Protein AF-A0A949KB29-F1 (afdb_monomer_lite)

pLDDT: mean 86.73, std 9.44, range [48.47, 97.19]

Structure (mmCIF, N/CA/C/O backbone):
data_AF-A0A949KB29-F1
#
_entry.id   AF-A0A949KB29-F1
#
loop_
_atom_site.group_PDB
_atom_site.id
_atom_site.type_symbol
_atom_site.label_atom_id
_atom_site.label_alt_id
_atom_site.label_comp_id
_atom_site.label_asym_id
_atom_site.label_entity_id
_atom_site.label_seq_id
_atom_site.pdbx_PDB_ins_code
_atom_site.Cartn_x
_atom_site.Cartn_y
_atom_site.Cartn_z
_atom_site.occupancy
_atom_site.B_iso_or_equiv
_atom_site.auth_seq_id
_atom_site.auth_comp_id
_atom_site.auth_asym_id
_atom_site.auth_atom_id
_atom_site.pdbx_PDB_model_num
ATOM 1 N N . MET A 1 1 ? -32.376 -8.448 2.062 1.00 48.78 1 MET A N 1
ATOM 2 C CA . MET A 1 1 ? -31.822 -7.081 1.978 1.00 48.78 1 MET A CA 1
ATOM 3 C C . MET A 1 1 ? -30.568 -7.157 1.129 1.00 48.78 1 MET A C 1
ATOM 5 O O . MET A 1 1 ? -29.637 -7.833 1.539 1.00 48.78 1 MET A O 1
ATOM 9 N N . THR A 1 2 ? -30.572 -6.565 -0.063 1.00 62.72 2 THR A N 1
ATOM 10 C CA . THR A 1 2 ? -29.383 -6.509 -0.927 1.00 62.72 2 THR A CA 1
ATOM 11 C C . THR A 1 2 ? -28.622 -5.238 -0.575 1.00 62.72 2 THR A C 1
ATOM 13 O O . THR A 1 2 ? -29.192 -4.154 -0.662 1.00 62.72 2 THR A O 1
ATOM 16 N N . LEU A 1 3 ? -27.383 -5.371 -0.106 1.00 68.88 3 LEU A N 1
ATOM 17 C CA . LEU A 1 3 ? -26.501 -4.236 0.157 1.00 68.88 3 LEU A CA 1
ATOM 18 C C . LEU A 1 3 ? -25.829 -3.843 -1.163 1.00 68.88 3 LEU A C 1
ATOM 20 O O . LEU A 1 3 ? -25.172 -4.680 -1.779 1.00 68.88 3 LEU A O 1
ATOM 24 N N . ASP A 1 4 ? -26.025 -2.600 -1.603 1.00 80.19 4 ASP A N 1
ATOM 25 C CA . ASP A 1 4 ? -25.332 -2.031 -2.761 1.00 80.19 4 ASP A CA 1
ATOM 26 C C . ASP A 1 4 ? -23.944 -1.529 -2.310 1.00 80.19 4 ASP A C 1
ATOM 28 O O . ASP A 1 4 ? -23.873 -0.618 -1.476 1.00 80.19 4 ASP A O 1
ATOM 32 N N . PRO A 1 5 ? -22.837 -2.120 -2.795 1.00 74.81 5 PRO A N 1
ATOM 33 C CA . PRO A 1 5 ? -21.488 -1.729 -2.389 1.00 74.81 5 PRO A CA 1
ATOM 34 C C . PRO A 1 5 ? -21.107 -0.308 -2.831 1.00 74.81 5 PRO A C 1
ATOM 36 O O . PRO A 1 5 ? -20.248 0.304 -2.194 1.00 74.81 5 PRO A O 1
ATOM 39 N N . ASP A 1 6 ? -21.751 0.236 -3.867 1.00 84.31 6 ASP A N 1
ATOM 40 C CA . ASP A 1 6 ? -21.507 1.596 -4.355 1.00 84.31 6 ASP A CA 1
ATOM 41 C C . ASP A 1 6 ? -22.373 2.642 -3.627 1.00 84.31 6 ASP A C 1
ATOM 43 O O . ASP A 1 6 ? -22.115 3.846 -3.717 1.00 84.31 6 ASP A O 1
ATOM 47 N N . GLN A 1 7 ? -23.371 2.201 -2.850 1.00 79.38 7 GLN A N 1
ATOM 48 C CA . GLN A 1 7 ? -24.228 3.055 -2.025 1.00 79.38 7 GLN A CA 1
ATOM 49 C C . GLN A 1 7 ? -24.431 2.476 -0.616 1.00 79.38 7 GLN A C 1
ATOM 51 O O . GLN A 1 7 ? -25.519 1.991 -0.285 1.00 79.38 7 GLN A O 1
ATOM 56 N N . PRO A 1 8 ? -23.413 2.564 0.262 1.00 78.44 8 PRO A N 1
ATOM 57 C CA . PRO A 1 8 ? -23.553 2.090 1.628 1.00 78.44 8 PRO A CA 1
ATOM 58 C C . PRO A 1 8 ? -24.622 2.904 2.380 1.00 78.44 8 PRO A C 1
ATOM 60 O O . PRO A 1 8 ? -24.685 4.134 2.238 1.00 78.44 8 PRO A O 1
ATOM 63 N N . PRO A 1 9 ? -25.459 2.253 3.209 1.00 81.69 9 PRO A N 1
ATOM 64 C CA . PRO A 1 9 ? -26.435 2.954 4.028 1.00 81.69 9 PRO A CA 1
ATOM 65 C C . PRO A 1 9 ? -25.725 3.943 4.957 1.00 81.69 9 PRO A C 1
ATOM 67 O O . PRO A 1 9 ? -24.696 3.640 5.563 1.00 81.69 9 PRO A O 1
ATOM 70 N N . LYS A 1 10 ? -26.279 5.152 5.074 1.00 83.12 10 LYS A N 1
ATOM 71 C CA . LYS A 1 10 ? -25.740 6.1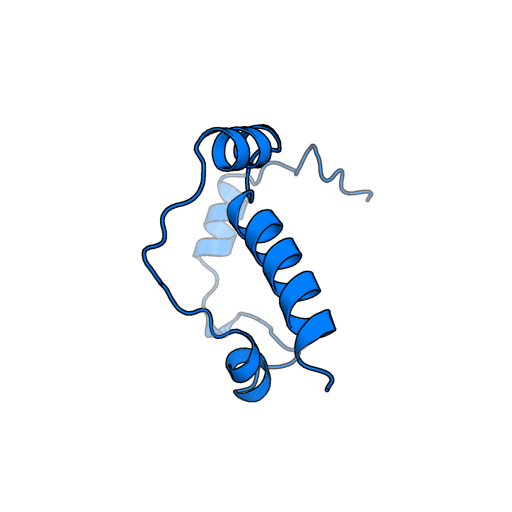71 5.977 1.00 83.12 10 LYS A CA 1
ATOM 72 C C . LYS A 1 10 ? -26.082 5.796 7.413 1.00 83.12 10 LYS A C 1
ATOM 74 O O . LYS A 1 10 ? -27.258 5.700 7.755 1.00 83.12 10 LYS A O 1
ATOM 79 N N . ILE A 1 11 ? -25.061 5.635 8.246 1.00 87.00 11 ILE A N 1
ATOM 80 C CA . ILE A 1 11 ? -25.242 5.437 9.682 1.00 87.00 11 ILE A CA 1
ATOM 81 C C . ILE A 1 11 ? -25.804 6.716 10.322 1.00 87.00 11 ILE A C 1
ATOM 83 O O . ILE A 1 11 ? -25.327 7.823 10.047 1.00 87.00 11 ILE A O 1
ATOM 87 N N . SER A 1 12 ? -26.853 6.590 11.138 1.00 89.50 12 SER A N 1
ATOM 88 C CA . SER A 1 12 ? -27.438 7.740 11.827 1.00 89.50 12 SER A CA 1
ATOM 89 C C . SER A 1 12 ? -26.581 8.160 13.028 1.00 89.50 12 SER A C 1
ATOM 91 O O . SER A 1 12 ? -25.775 7.389 13.548 1.00 89.50 12 SER A O 1
ATOM 93 N N . ARG A 1 13 ? -26.772 9.389 13.529 1.00 87.81 13 ARG A N 1
ATOM 94 C CA . ARG A 1 13 ? -26.106 9.832 14.771 1.00 87.81 13 ARG A CA 1
ATOM 95 C C . ARG A 1 13 ? -26.499 8.987 15.985 1.00 87.81 13 ARG A C 1
ATOM 97 O O . ARG A 1 13 ? -25.684 8.825 16.884 1.00 87.81 13 ARG A O 1
ATOM 104 N N . GLN A 1 14 ? -27.729 8.472 16.012 1.00 89.62 14 GLN A N 1
ATOM 105 C CA . GLN A 1 14 ? -28.205 7.612 17.096 1.00 89.62 14 GLN A CA 1
ATOM 106 C C . GLN A 1 14 ? -27.519 6.243 17.052 1.00 89.62 14 GLN A C 1
ATOM 108 O O . GLN A 1 14 ? -27.111 5.738 18.091 1.00 89.62 14 GLN A O 1
ATOM 113 N N . ASP A 1 15 ? -27.318 5.688 15.854 1.00 88.12 15 ASP A N 1
ATOM 114 C CA . ASP A 1 15 ? -26.587 4.430 15.677 1.00 88.12 15 ASP A CA 1
ATOM 115 C C . ASP A 1 15 ? -25.120 4.558 16.097 1.00 88.12 15 ASP A C 1
ATOM 117 O O . ASP A 1 15 ? -24.600 3.668 16.762 1.00 88.12 15 ASP A O 1
ATOM 121 N N . LEU A 1 16 ? -24.469 5.680 15.769 1.00 89.38 16 LEU A N 1
ATOM 122 C CA . LEU A 1 16 ? -23.104 5.964 16.221 1.00 89.38 16 LEU A CA 1
ATOM 123 C C . LEU A 1 16 ? -23.018 6.069 17.745 1.00 89.38 16 LEU A C 1
ATOM 125 O O . LEU A 1 16 ? -22.145 5.449 18.337 1.00 89.38 16 LEU A O 1
ATOM 129 N N . ALA A 1 17 ? -23.939 6.801 18.379 1.00 91.56 17 ALA A N 1
ATOM 130 C CA . ALA A 1 17 ? -23.975 6.927 19.836 1.00 91.56 17 ALA A CA 1
ATOM 131 C C . ALA A 1 17 ? -24.230 5.581 20.536 1.00 91.56 17 ALA A C 1
ATOM 133 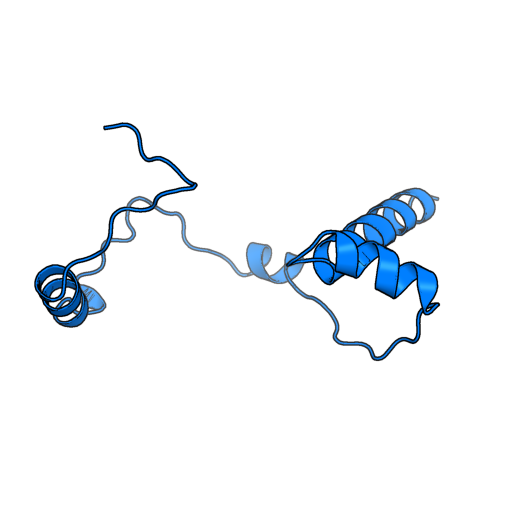O O . ALA A 1 17 ? -23.706 5.344 21.618 1.00 91.56 17 ALA A O 1
ATOM 134 N N . ARG A 1 18 ? -25.014 4.688 19.914 1.00 89.62 18 ARG A N 1
ATOM 135 C CA . ARG A 1 18 ? -25.204 3.318 20.402 1.00 89.62 18 ARG A CA 1
ATOM 136 C C . ARG A 1 18 ? -23.903 2.523 20.343 1.00 89.62 18 ARG A C 1
ATOM 138 O O . ARG A 1 18 ? -23.596 1.862 21.320 1.00 89.62 18 ARG A O 1
ATOM 145 N N . ILE A 1 19 ? -23.174 2.576 19.224 1.00 88.62 19 ILE A N 1
ATOM 146 C CA . ILE A 1 19 ? -21.899 1.856 19.053 1.00 88.62 19 ILE A CA 1
ATOM 147 C C . ILE A 1 19 ? -20.842 2.377 20.031 1.00 88.62 19 ILE A C 1
ATOM 149 O O . ILE A 1 19 ? -20.178 1.577 20.671 1.00 88.62 19 ILE A O 1
ATOM 153 N N . ASP A 1 20 ? -20.738 3.697 20.188 1.00 90.81 20 ASP A N 1
ATOM 154 C CA . ASP A 1 20 ? -19.783 4.351 21.098 1.00 90.81 20 ASP A CA 1
ATOM 155 C C . ASP A 1 20 ? -20.027 4.004 22.581 1.00 90.81 20 ASP A C 1
ATOM 157 O O . ASP A 1 20 ? -19.129 4.101 23.409 1.00 90.81 20 ASP A O 1
ATOM 161 N N . ALA A 1 21 ? -21.250 3.581 22.922 1.00 93.00 21 ALA A N 1
ATOM 162 C CA . ALA A 1 21 ? -21.622 3.160 24.269 1.00 93.00 21 ALA A CA 1
ATOM 163 C C . ALA A 1 21 ? -21.394 1.660 24.549 1.00 93.00 21 ALA A C 1
ATOM 165 O O . ALA A 1 21 ? -21.519 1.256 25.707 1.00 93.00 21 ALA A O 1
ATOM 166 N N . ILE A 1 22 ? -21.103 0.840 23.529 1.00 91.44 22 ILE A N 1
ATOM 167 C CA . ILE A 1 22 ? -20.787 -0.587 23.703 1.00 91.44 22 ILE A CA 1
ATOM 168 C C . ILE A 1 22 ? -19.382 -0.687 24.291 1.00 91.44 22 ILE A C 1
ATOM 170 O O . ILE A 1 22 ? -18.441 -0.112 23.745 1.00 91.44 22 ILE A O 1
ATOM 174 N N . LYS A 1 23 ? -19.232 -1.413 25.401 1.00 92.06 23 LYS A N 1
ATOM 175 C CA . LYS A 1 23 ? -17.910 -1.674 25.981 1.00 92.06 23 LYS A CA 1
ATOM 176 C C . LYS A 1 23 ? -17.195 -2.775 25.211 1.00 92.06 23 LYS A C 1
ATOM 178 O O . LYS A 1 23 ? -17.840 -3.701 24.729 1.00 92.06 23 LYS A O 1
ATOM 183 N N . ASP A 1 24 ? -15.867 -2.728 25.188 1.00 86.38 24 ASP A N 1
ATOM 184 C CA . ASP A 1 24 ? -15.043 -3.746 24.527 1.00 86.38 24 ASP A CA 1
ATOM 185 C C . ASP A 1 24 ? -15.349 -5.169 25.033 1.00 86.38 24 ASP A C 1
ATOM 187 O O . ASP A 1 24 ? -15.377 -6.110 24.244 1.00 86.38 24 ASP A O 1
ATOM 191 N N . GLU A 1 25 ? -15.664 -5.326 26.325 1.00 90.31 25 GLU A N 1
ATOM 192 C CA . GLU A 1 25 ? -16.036 -6.618 26.929 1.00 90.31 25 GLU A CA 1
ATOM 193 C C . GLU A 1 25 ? -17.372 -7.189 26.421 1.00 90.31 25 GLU A C 1
ATOM 195 O O . GLU A 1 25 ? -17.640 -8.377 26.595 1.00 90.31 25 GLU A O 1
ATOM 200 N N . GLU A 1 26 ? -18.228 -6.350 25.835 1.00 90.81 26 GLU A N 1
ATOM 201 C CA . GLU A 1 26 ? -19.529 -6.739 25.281 1.00 90.81 26 GLU A CA 1
ATOM 202 C C . GLU A 1 26 ? -19.444 -7.079 23.782 1.00 90.81 26 GLU A C 1
ATOM 204 O O . GLU A 1 26 ? -20.452 -7.461 23.183 1.00 90.81 26 GLU A O 1
ATOM 209 N N . ILE A 1 27 ? -18.263 -6.951 23.164 1.00 88.88 27 ILE A N 1
ATOM 210 C CA . ILE A 1 27 ? -18.041 -7.325 21.766 1.00 88.88 27 ILE A CA 1
ATOM 211 C C . ILE A 1 27 ? -17.952 -8.853 21.666 1.00 88.88 27 ILE A C 1
ATOM 213 O O . ILE A 1 27 ? -17.041 -9.481 22.203 1.00 88.88 27 ILE A O 1
ATOM 217 N N . ASP A 1 28 ? -18.909 -9.452 20.960 1.00 88.31 28 ASP A N 1
ATOM 218 C CA . ASP A 1 28 ? -18.930 -10.885 20.664 1.00 88.31 28 ASP A CA 1
ATOM 219 C C . ASP A 1 28 ? -18.024 -11.196 19.463 1.00 88.31 28 ASP A C 1
ATOM 221 O O . ASP A 1 28 ? -18.249 -10.688 18.366 1.00 88.31 28 ASP A O 1
ATOM 225 N N . TYR A 1 29 ? -17.007 -12.031 19.687 1.00 88.38 29 TYR A N 1
ATOM 226 C CA . TYR A 1 29 ? -16.063 -12.507 18.668 1.00 88.38 29 TYR A CA 1
ATOM 227 C C . TYR A 1 29 ? -16.295 -13.981 18.286 1.00 88.38 29 TYR A C 1
ATOM 229 O O . TYR A 1 29 ? -15.478 -14.569 17.585 1.00 88.38 29 TYR A O 1
ATOM 237 N N . SER A 1 30 ? -17.368 -14.622 18.768 1.00 88.88 30 SER A N 1
ATOM 238 C CA . SER A 1 30 ? -17.585 -16.071 18.618 1.00 88.88 30 SER A CA 1
ATOM 239 C C . SER A 1 30 ? -17.765 -16.551 17.172 1.00 88.88 30 SER A C 1
ATOM 241 O O . SER A 1 30 ? -17.610 -17.743 16.897 1.00 88.88 30 SER A O 1
ATOM 243 N N . ASP A 1 31 ? -18.075 -15.644 16.245 1.00 90.00 31 ASP A N 1
ATOM 244 C CA . ASP A 1 31 ? -18.265 -15.915 14.821 1.00 90.00 31 ASP A CA 1
ATOM 245 C C . ASP A 1 31 ? -16.974 -15.821 13.992 1.00 90.00 31 ASP A C 1
ATOM 247 O O . ASP A 1 31 ? -16.951 -16.286 12.847 1.00 90.00 31 ASP A O 1
ATOM 251 N N . ILE A 1 32 ? -15.896 -15.262 14.550 1.00 88.19 32 ILE A N 1
ATOM 252 C CA . ILE A 1 32 ? -14.624 -15.067 13.853 1.00 88.19 32 ILE A CA 1
ATOM 253 C C . ILE A 1 32 ? -13.463 -15.777 14.566 1.00 88.19 32 ILE A C 1
ATOM 255 O O . ILE A 1 32 ? -13.329 -15.702 15.784 1.00 88.19 32 ILE A O 1
ATOM 259 N N . PRO A 1 33 ? -12.586 -16.480 13.825 1.00 83.56 33 PRO A N 1
ATOM 260 C CA . PRO A 1 33 ? -11.410 -17.102 14.422 1.00 83.56 33 PRO A CA 1
ATOM 261 C C . PRO A 1 33 ? -10.410 -16.041 14.900 1.00 83.56 33 PRO A C 1
ATOM 263 O O . PRO A 1 33 ? -10.233 -15.008 14.248 1.00 83.56 33 PRO A O 1
ATOM 266 N N . GLU A 1 34 ? -9.709 -16.326 16.000 1.00 83.50 34 GLU A N 1
ATOM 267 C CA . GLU A 1 34 ? -8.589 -15.494 16.442 1.00 83.50 34 GLU A CA 1
ATOM 268 C C . GLU A 1 34 ? -7.462 -15.502 15.398 1.00 83.50 34 GLU A C 1
ATOM 270 O O . GLU A 1 34 ? -7.136 -16.533 14.803 1.00 83.50 34 GLU A O 1
ATOM 275 N N . LEU A 1 35 ? -6.870 -14.329 15.163 1.00 84.94 35 LEU A N 1
ATOM 276 C CA . LEU A 1 35 ? -5.705 -14.182 14.296 1.00 84.94 35 LEU A CA 1
ATOM 277 C C . LEU A 1 35 ? -4.447 -14.533 15.093 1.00 84.94 35 LEU A C 1
ATOM 279 O O . LEU A 1 35 ? -4.140 -13.869 16.082 1.00 84.94 35 LEU A O 1
ATOM 283 N N . ASP A 1 36 ? -3.715 -15.547 14.643 1.00 82.31 36 ASP A N 1
ATOM 284 C CA . ASP A 1 36 ? -2.483 -16.009 15.279 1.00 82.31 36 ASP A CA 1
ATOM 285 C C . ASP A 1 36 ? -1.219 -15.344 14.703 1.00 82.31 36 ASP A C 1
ATOM 287 O O . ASP A 1 36 ? -1.239 -14.601 13.713 1.00 82.31 36 ASP A O 1
ATOM 291 N N . ASP A 1 37 ? -0.079 -15.620 15.335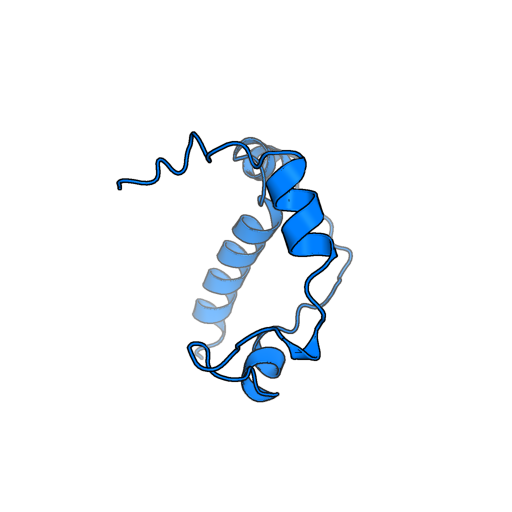 1.00 78.94 37 ASP A N 1
ATOM 292 C CA . ASP A 1 37 ? 1.220 -15.106 14.899 1.00 78.94 37 ASP A CA 1
ATOM 293 C C . ASP A 1 37 ? 1.587 -15.564 13.476 1.00 78.94 37 ASP A C 1
ATOM 295 O O . ASP A 1 37 ? 2.268 -14.831 12.751 1.00 78.94 37 ASP A O 1
ATOM 299 N N . ASP A 1 38 ? 1.108 -16.730 13.031 1.00 79.62 38 ASP A N 1
ATOM 300 C CA . ASP A 1 38 ? 1.353 -17.263 11.687 1.00 79.62 38 ASP A CA 1
ATOM 301 C C . ASP A 1 38 ? 0.660 -16.427 10.602 1.00 79.62 38 ASP A C 1
ATOM 303 O O . ASP A 1 38 ? 1.222 -16.210 9.514 1.00 79.62 38 ASP A O 1
ATOM 307 N N . PHE A 1 39 ? -0.535 -15.902 10.890 1.00 78.69 39 PHE A N 1
ATOM 308 C CA . PHE A 1 39 ? -1.210 -14.929 10.036 1.00 78.69 39 PHE A CA 1
ATOM 309 C C . PHE A 1 39 ? -0.356 -13.666 9.863 1.00 78.69 39 PHE A C 1
ATOM 311 O O . PHE A 1 39 ? -0.097 -13.223 8.735 1.00 78.69 39 PHE A O 1
ATOM 318 N N . PHE A 1 40 ? 0.148 -13.109 10.967 1.00 75.88 40 PHE A N 1
ATOM 319 C CA . PHE A 1 40 ? 0.949 -11.884 10.941 1.00 75.88 40 PHE A CA 1
ATOM 320 C C . PHE A 1 40 ? 2.370 -12.095 10.401 1.00 75.88 40 PHE A C 1
ATOM 322 O O . PHE A 1 40 ? 2.926 -11.185 9.775 1.00 75.88 40 PHE A O 1
ATOM 329 N N . ALA A 1 41 ? 2.941 -13.295 10.534 1.00 72.50 41 ALA A N 1
ATOM 330 C CA . ALA A 1 41 ? 4.252 -13.645 9.988 1.00 72.50 41 ALA A CA 1
ATOM 331 C C . ALA A 1 41 ? 4.307 -13.456 8.463 1.00 72.50 41 ALA A C 1
ATOM 333 O O . ALA A 1 41 ? 5.306 -12.971 7.924 1.00 72.50 41 ALA A O 1
ATOM 334 N N . LYS A 1 42 ? 3.208 -13.755 7.761 1.00 70.12 42 LYS A N 1
ATOM 335 C CA . LYS A 1 42 ? 3.074 -13.565 6.304 1.00 70.12 42 LYS A CA 1
ATOM 336 C C . LYS A 1 42 ? 2.700 -12.132 5.908 1.00 70.12 42 LYS A C 1
ATOM 338 O O . LYS A 1 42 ? 2.838 -11.768 4.738 1.00 70.12 42 LYS A O 1
ATOM 343 N N . ALA A 1 43 ? 2.248 -11.313 6.857 1.00 74.94 43 ALA A N 1
ATOM 344 C CA . ALA A 1 43 ? 1.768 -9.951 6.622 1.00 74.94 43 ALA A CA 1
ATOM 345 C C . ALA A 1 43 ? 2.875 -8.880 6.663 1.00 74.94 43 ALA A C 1
ATOM 347 O O . ALA A 1 43 ? 2.603 -7.699 6.424 1.00 74.94 43 ALA A O 1
ATOM 348 N N . ARG A 1 44 ? 4.129 -9.260 6.939 1.00 79.19 44 ARG A N 1
ATOM 349 C CA . ARG A 1 44 ? 5.241 -8.306 7.047 1.00 79.19 44 ARG A CA 1
ATOM 350 C C . ARG A 1 44 ? 5.570 -7.689 5.684 1.00 79.19 44 ARG A C 1
ATOM 352 O O . ARG A 1 44 ? 5.838 -8.388 4.708 1.00 79.19 44 ARG A O 1
ATOM 359 N N . LYS A 1 45 ? 5.570 -6.356 5.629 1.00 83.25 45 LYS A N 1
ATOM 360 C CA . LYS A 1 45 ? 6.053 -5.558 4.494 1.00 83.25 45 LYS A CA 1
ATOM 361 C C . LYS A 1 45 ? 7.226 -4.713 4.961 1.00 83.25 45 LYS A C 1
ATOM 363 O O . LYS A 1 45 ? 7.169 -4.132 6.041 1.00 83.25 45 LYS A O 1
ATOM 368 N N . GLU A 1 46 ? 8.263 -4.632 4.142 1.00 85.19 46 GLU A N 1
ATOM 369 C CA . GLU A 1 46 ? 9.418 -3.787 4.419 1.00 85.19 46 GLU A CA 1
ATOM 370 C C . GLU A 1 46 ? 9.242 -2.421 3.749 1.00 85.19 46 GLU A C 1
ATOM 372 O O . GLU A 1 46 ? 8.880 -2.334 2.573 1.00 85.19 46 GLU A O 1
ATOM 377 N N . SER A 1 47 ? 9.460 -1.346 4.509 1.00 87.38 47 SER A N 1
ATOM 378 C CA . SER A 1 47 ? 9.405 0.018 3.985 1.00 87.38 47 SER A CA 1
ATOM 379 C C . SER A 1 47 ? 10.766 0.398 3.423 1.00 87.38 47 SER A C 1
ATOM 381 O O . SER A 1 47 ? 11.684 0.715 4.176 1.00 87.38 47 SER A O 1
ATOM 383 N N . VAL A 1 48 ? 10.877 0.410 2.098 1.00 87.50 48 VAL A N 1
ATOM 384 C CA . VAL A 1 48 ? 12.095 0.813 1.388 1.00 87.50 48 VAL A CA 1
ATOM 385 C C . VAL A 1 48 ? 11.843 2.052 0.534 1.00 87.50 48 VAL A C 1
ATOM 387 O O . VAL A 1 48 ? 10.781 2.207 -0.072 1.00 87.50 48 VAL A O 1
ATOM 390 N N . THR A 1 49 ? 12.838 2.935 0.453 1.00 91.44 49 THR A N 1
ATOM 391 C CA . THR A 1 49 ? 12.807 4.088 -0.455 1.00 91.44 49 THR A CA 1
ATOM 392 C C . THR A 1 49 ? 13.411 3.682 -1.795 1.00 91.44 49 THR A C 1
ATOM 394 O O . THR A 1 49 ? 14.624 3.522 -1.906 1.00 91.44 49 THR A O 1
ATOM 397 N N . ALA A 1 50 ? 12.574 3.539 -2.821 1.00 89.56 50 ALA A N 1
ATOM 398 C CA . ALA A 1 50 ? 12.989 3.225 -4.188 1.00 89.56 50 ALA A CA 1
ATOM 399 C C . ALA A 1 50 ? 12.567 4.334 -5.164 1.00 89.56 50 ALA A C 1
ATOM 401 O O . ALA A 1 50 ? 11.597 5.056 -4.924 1.00 89.56 50 ALA A O 1
ATOM 402 N N . ARG A 1 51 ? 13.302 4.470 -6.273 1.00 94.06 51 ARG A N 1
ATOM 403 C CA . ARG A 1 51 ? 12.940 5.351 -7.392 1.00 94.06 51 ARG A CA 1
ATOM 404 C C . ARG A 1 51 ? 12.431 4.495 -8.548 1.00 94.06 51 ARG A C 1
ATOM 406 O O . ARG A 1 51 ? 13.041 3.479 -8.859 1.00 94.06 51 ARG A O 1
ATOM 413 N N . PHE A 1 52 ? 11.333 4.924 -9.157 1.00 93.62 52 PHE A N 1
ATOM 414 C CA . PHE A 1 52 ? 10.709 4.295 -10.320 1.00 93.62 52 PHE A CA 1
ATOM 415 C C . PHE A 1 52 ? 10.592 5.328 -11.438 1.00 93.62 52 PHE A C 1
ATOM 417 O O . PHE A 1 52 ? 10.558 6.531 -11.156 1.00 93.62 52 PHE A O 1
ATOM 424 N N . ASP A 1 53 ? 10.494 4.863 -12.680 1.00 96.75 53 ASP A N 1
ATOM 425 C CA . ASP A 1 53 ? 10.288 5.737 -13.830 1.00 96.75 53 ASP A CA 1
ATOM 426 C C . ASP A 1 53 ? 8.976 6.527 -13.712 1.00 96.75 53 ASP A C 1
ATOM 428 O O . ASP A 1 53 ? 7.958 6.050 -13.193 1.00 96.75 53 ASP A O 1
ATOM 432 N N . ALA A 1 54 ? 9.014 7.783 -14.158 1.00 96.44 54 ALA A N 1
ATOM 433 C CA . ALA A 1 54 ? 7.921 8.729 -13.952 1.00 96.44 54 ALA A CA 1
ATOM 434 C C . ALA A 1 54 ? 6.633 8.315 -14.684 1.00 96.44 54 ALA A C 1
ATOM 436 O O . ALA A 1 54 ? 5.533 8.489 -14.153 1.00 96.44 54 ALA A O 1
ATOM 437 N N . ASP A 1 55 ? 6.768 7.745 -15.878 1.00 97.19 55 ASP A N 1
ATOM 438 C CA . ASP A 1 55 ? 5.678 7.234 -16.707 1.00 97.19 55 ASP A CA 1
ATOM 439 C C . ASP A 1 55 ? 5.007 6.002 -16.082 1.00 97.19 55 ASP A C 1
ATOM 441 O O . ASP A 1 55 ? 3.778 5.940 -16.011 1.00 97.19 55 ASP A O 1
ATOM 445 N N . MET A 1 56 ? 5.789 5.076 -15.525 1.00 95.06 56 MET A N 1
ATOM 446 C CA . MET A 1 56 ? 5.289 3.909 -14.800 1.00 95.06 56 MET A CA 1
ATOM 447 C C . MET A 1 56 ? 4.466 4.334 -13.581 1.00 95.06 56 MET A C 1
ATOM 449 O O . MET A 1 56 ? 3.344 3.861 -13.378 1.00 95.06 56 MET A O 1
ATOM 453 N N . VAL A 1 57 ? 4.991 5.267 -12.780 1.00 94.69 57 VAL A N 1
ATOM 454 C CA . VAL A 1 57 ? 4.272 5.792 -11.611 1.00 94.69 57 VAL A CA 1
ATOM 455 C C . VAL A 1 57 ? 2.989 6.503 -12.037 1.00 94.69 57 VAL A C 1
ATOM 457 O O . VAL A 1 57 ? 1.953 6.319 -11.393 1.00 94.69 57 VAL A O 1
ATOM 460 N N . ALA A 1 58 ? 3.030 7.296 -13.110 1.00 96.56 58 ALA A N 1
ATOM 461 C CA . ALA A 1 58 ? 1.853 7.976 -13.641 1.00 96.56 58 ALA A CA 1
ATOM 462 C C . ALA A 1 58 ? 0.778 6.977 -14.094 1.00 96.56 58 ALA A C 1
ATOM 464 O O . ALA A 1 58 ? -0.387 7.125 -13.720 1.00 96.56 58 ALA A O 1
ATOM 465 N N . TRP A 1 59 ? 1.169 5.923 -14.814 1.00 96.38 59 TRP A N 1
ATOM 466 C CA . TRP A 1 59 ? 0.262 4.876 -15.279 1.00 96.38 59 TRP A CA 1
ATOM 467 C C . TRP A 1 59 ? -0.431 4.149 -14.121 1.00 96.38 59 TRP A C 1
ATOM 469 O O . TRP A 1 59 ? -1.655 4.027 -14.109 1.00 96.38 59 TRP A O 1
ATOM 479 N N . PHE A 1 60 ? 0.318 3.740 -13.092 1.00 95.50 60 PHE A N 1
ATOM 480 C CA . PHE A 1 60 ? -0.267 3.095 -11.914 1.00 95.50 60 PHE A CA 1
ATOM 481 C C . PHE A 1 60 ? -1.185 4.044 -11.132 1.00 95.50 60 PHE A C 1
ATOM 483 O O . PHE A 1 60 ? -2.259 3.632 -10.689 1.00 95.50 60 PHE A O 1
ATOM 490 N N . LYS A 1 61 ? -0.806 5.319 -10.974 1.00 94.69 61 LYS A N 1
ATOM 491 C CA . LYS A 1 61 ? -1.647 6.325 -10.303 1.00 94.69 61 LYS A CA 1
ATOM 492 C C . LYS A 1 61 ? -2.962 6.577 -11.042 1.00 94.69 61 LYS A C 1
ATOM 494 O O . LYS A 1 61 ? -3.981 6.772 -10.382 1.00 94.69 61 LYS A O 1
ATOM 499 N N . ALA A 1 62 ? -2.962 6.528 -12.376 1.00 96.06 62 ALA A N 1
ATOM 500 C CA . ALA A 1 62 ? -4.171 6.690 -13.186 1.00 96.06 62 ALA A CA 1
ATOM 501 C C . ALA A 1 62 ? -5.230 5.602 -12.912 1.00 96.06 62 ALA A C 1
ATOM 503 O O . ALA A 1 62 ? -6.417 5.837 -13.113 1.00 96.06 62 ALA A O 1
ATOM 504 N N . GLN A 1 63 ? -4.832 4.444 -12.373 1.00 90.56 63 GLN A N 1
ATOM 505 C CA . GLN A 1 63 ? -5.741 3.362 -11.964 1.00 90.56 63 GLN A CA 1
ATOM 506 C C . GLN A 1 63 ? -6.420 3.608 -10.601 1.00 90.56 63 GLN A C 1
ATOM 508 O O . GLN A 1 63 ? -7.120 2.739 -10.076 1.00 90.56 63 GLN A O 1
ATOM 513 N N . GLY A 1 64 ? -6.191 4.768 -9.981 1.00 90.50 64 GLY A N 1
ATOM 514 C CA . GLY A 1 64 ? -6.847 5.187 -8.746 1.00 90.50 64 GLY A CA 1
ATOM 515 C C . GLY A 1 64 ? -6.210 4.639 -7.466 1.00 90.50 64 GLY A C 1
ATOM 516 O O . GLY A 1 64 ? -5.060 4.186 -7.437 1.00 90.50 64 GLY A O 1
ATOM 517 N N . LYS A 1 65 ? -6.972 4.700 -6.365 1.00 89.31 65 LYS A N 1
ATOM 518 C CA . LYS A 1 65 ? -6.514 4.308 -5.021 1.00 89.31 65 LYS A CA 1
ATOM 519 C C . LYS A 1 65 ? -5.967 2.873 -5.024 1.00 89.31 65 LYS A C 1
ATOM 521 O O . LYS A 1 65 ? -6.493 1.997 -5.707 1.00 89.31 65 LYS A O 1
ATOM 526 N N . GLY A 1 66 ? -4.894 2.647 -4.263 1.00 89.56 66 GLY A N 1
ATOM 527 C CA . GLY A 1 66 ? -4.241 1.335 -4.164 1.00 89.56 66 GLY A CA 1
ATOM 528 C C . GLY A 1 66 ? -3.182 1.054 -5.235 1.00 89.56 66 GLY A C 1
ATOM 529 O O . GLY A 1 66 ? -2.743 -0.087 -5.358 1.00 89.56 66 GLY A O 1
ATOM 530 N N . TYR A 1 67 ? -2.732 2.068 -5.985 1.00 94.12 67 TYR A N 1
ATOM 531 C CA . TYR A 1 67 ? -1.716 1.899 -7.031 1.00 94.12 67 TYR A CA 1
ATOM 532 C C . TYR A 1 67 ? -0.429 1.208 -6.539 1.00 94.12 67 TYR A C 1
ATOM 534 O O . TYR A 1 67 ? 0.102 0.347 -7.232 1.00 94.12 67 TYR A O 1
ATOM 542 N N . GLN A 1 68 ? 0.030 1.507 -5.316 1.00 90.81 68 GLN A N 1
ATOM 543 C CA . GLN A 1 68 ? 1.199 0.847 -4.718 1.00 90.81 68 GLN A CA 1
ATOM 544 C C . GLN A 1 68 ? 0.956 -0.647 -4.470 1.00 90.81 68 GLN A C 1
ATOM 546 O O . GLN A 1 68 ? 1.844 -1.460 -4.704 1.00 90.81 68 GLN A O 1
ATOM 551 N N . THR A 1 69 ? -0.254 -1.029 -4.047 1.00 91.12 69 THR A N 1
ATOM 552 C CA . THR A 1 69 ? -0.640 -2.437 -3.868 1.00 91.12 69 THR A CA 1
ATOM 553 C C . THR A 1 69 ? -0.611 -3.182 -5.199 1.00 91.12 69 THR A C 1
ATOM 555 O O . THR A 1 69 ? -0.077 -4.288 -5.258 1.00 91.12 69 THR A O 1
ATOM 558 N N . ARG A 1 70 ? -1.117 -2.566 -6.279 1.00 93.38 70 ARG A N 1
ATOM 559 C CA . ARG A 1 70 ? -1.056 -3.146 -7.633 1.00 93.38 70 ARG A CA 1
ATOM 560 C C . ARG A 1 70 ? 0.384 -3.293 -8.115 1.00 93.38 70 ARG A C 1
ATOM 562 O O . ARG A 1 70 ? 0.763 -4.363 -8.574 1.00 93.38 70 ARG A O 1
ATOM 569 N N . MET A 1 71 ? 1.194 -2.251 -7.942 1.00 94.00 71 MET A N 1
ATOM 570 C CA . MET A 1 71 ? 2.614 -2.274 -8.290 1.00 94.00 71 MET A CA 1
ATOM 571 C C . MET A 1 71 ? 3.357 -3.385 -7.531 1.00 94.00 71 MET A C 1
ATOM 573 O O . MET A 1 71 ? 4.073 -4.178 -8.135 1.00 94.00 71 MET A O 1
ATOM 577 N N . ASN A 1 72 ? 3.110 -3.523 -6.227 1.00 92.62 72 ASN A N 1
ATOM 578 C CA . ASN A 1 72 ? 3.679 -4.595 -5.414 1.00 92.62 72 ASN A CA 1
ATOM 579 C C . ASN A 1 72 ? 3.213 -5.996 -5.854 1.00 92.62 72 ASN A C 1
ATOM 581 O O . ASN A 1 72 ? 4.004 -6.933 -5.818 1.00 92.62 72 ASN A O 1
ATOM 585 N N . ALA A 1 73 ? 1.958 -6.159 -6.286 1.00 93.00 73 ALA A N 1
ATOM 586 C CA . ALA A 1 73 ? 1.456 -7.435 -6.802 1.00 93.00 73 ALA A CA 1
ATOM 587 C C . ALA A 1 73 ? 2.177 -7.861 -8.092 1.00 93.00 73 ALA A C 1
ATOM 589 O O . ALA A 1 73 ? 2.554 -9.023 -8.225 1.00 93.00 73 ALA A O 1
ATOM 590 N N . VAL A 1 74 ? 2.435 -6.915 -9.003 1.00 93.75 74 VAL A N 1
ATOM 591 C CA . VAL A 1 74 ? 3.211 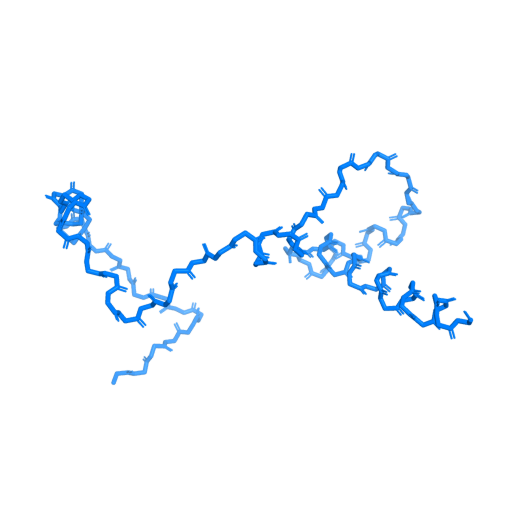-7.170 -10.229 1.00 93.75 74 VAL A CA 1
ATOM 592 C C . VAL A 1 74 ? 4.642 -7.591 -9.891 1.00 93.75 74 VAL A C 1
ATOM 594 O O . VAL A 1 74 ? 5.117 -8.610 -10.393 1.00 93.75 74 VAL A O 1
ATOM 597 N N . LEU A 1 75 ? 5.312 -6.855 -8.998 1.00 92.94 75 LEU A N 1
ATOM 598 C CA . LEU A 1 75 ? 6.669 -7.190 -8.553 1.00 92.94 75 LEU A CA 1
ATOM 599 C C . LEU A 1 75 ? 6.724 -8.563 -7.871 1.00 92.94 75 LEU A C 1
ATOM 601 O O . LEU A 1 75 ? 7.646 -9.335 -8.126 1.00 92.94 75 LEU A O 1
ATOM 605 N N . ARG A 1 76 ? 5.722 -8.899 -7.051 1.00 92.19 76 ARG A N 1
ATOM 606 C CA . ARG A 1 76 ? 5.612 -10.211 -6.404 1.00 92.19 76 ARG A CA 1
ATOM 607 C C . ARG A 1 76 ? 5.454 -11.338 -7.418 1.00 92.19 76 ARG A C 1
ATOM 609 O O . ARG A 1 76 ? 6.184 -12.315 -7.321 1.00 92.19 76 ARG A O 1
ATOM 616 N N . ALA A 1 77 ? 4.564 -11.192 -8.397 1.00 93.19 77 ALA A N 1
ATOM 617 C CA . ALA A 1 77 ? 4.361 -12.210 -9.426 1.00 93.19 77 ALA A CA 1
ATOM 618 C C . ALA A 1 77 ? 5.640 -12.449 -10.246 1.00 93.19 77 ALA A C 1
ATOM 620 O O . ALA A 1 77 ? 5.994 -13.590 -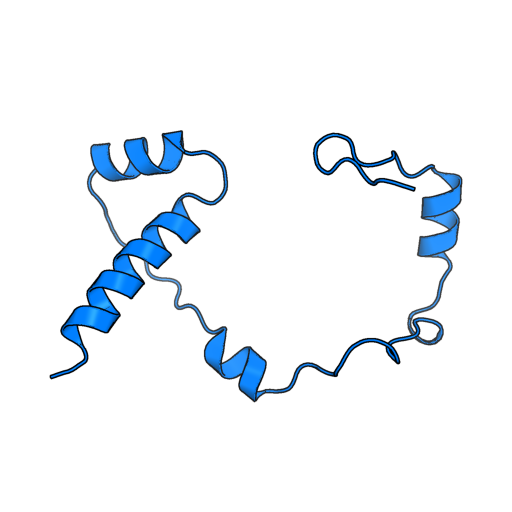10.548 1.00 93.19 77 ALA A O 1
ATOM 621 N N . PHE A 1 78 ? 6.371 -11.375 -10.568 1.00 94.38 78 PHE A N 1
ATOM 622 C CA . PHE A 1 78 ? 7.679 -11.478 -11.208 1.00 94.38 78 PHE A CA 1
ATOM 623 C C . PHE A 1 78 ? 8.685 -12.212 -10.313 1.00 94.38 78 PHE A C 1
ATOM 625 O O . PHE A 1 78 ? 9.328 -13.157 -10.764 1.00 94.38 78 PHE A O 1
ATOM 632 N N . TYR A 1 79 ? 8.798 -11.814 -9.047 1.00 92.75 79 TYR A N 1
ATOM 633 C CA . TYR A 1 79 ? 9.698 -12.431 -8.075 1.00 92.75 79 TYR A CA 1
ATOM 634 C C . TYR A 1 79 ? 9.420 -13.927 -7.879 1.00 92.75 79 TYR A C 1
ATOM 636 O O . TYR A 1 79 ? 10.340 -14.734 -7.973 1.00 92.75 79 TYR A O 1
ATOM 644 N N . GLU A 1 80 ? 8.163 -14.319 -7.662 1.00 92.38 80 GLU A N 1
ATOM 645 C CA . GLU A 1 80 ? 7.763 -15.716 -7.448 1.00 92.38 80 GLU A CA 1
ATOM 646 C C . GLU A 1 80 ? 8.100 -16.596 -8.652 1.00 92.38 80 GLU A C 1
ATOM 648 O O . GLU A 1 80 ? 8.620 -17.698 -8.484 1.00 92.38 80 GLU A O 1
ATOM 653 N N . ARG A 1 81 ? 7.898 -16.074 -9.868 1.00 92.94 81 ARG A N 1
ATOM 654 C CA . ARG A 1 81 ? 8.254 -16.773 -11.106 1.00 92.94 81 ARG A CA 1
ATOM 655 C C . ARG A 1 81 ? 9.756 -17.042 -11.237 1.00 92.94 81 ARG A C 1
ATOM 657 O O . ARG A 1 81 ? 10.126 -18.039 -11.844 1.00 92.94 81 ARG A O 1
ATOM 664 N N . HIS A 1 82 ? 10.608 -16.171 -10.698 1.00 92.25 82 HIS A N 1
ATOM 665 C CA . HIS A 1 82 ? 12.068 -16.275 -10.840 1.00 92.25 82 HIS A CA 1
ATOM 666 C C . HIS A 1 82 ? 12.767 -16.863 -9.608 1.00 92.25 82 HIS A C 1
ATOM 668 O O . HIS A 1 82 ? 13.935 -17.228 -9.688 1.00 92.25 82 HIS A O 1
ATOM 674 N N . ARG A 1 83 ? 12.069 -16.977 -8.474 1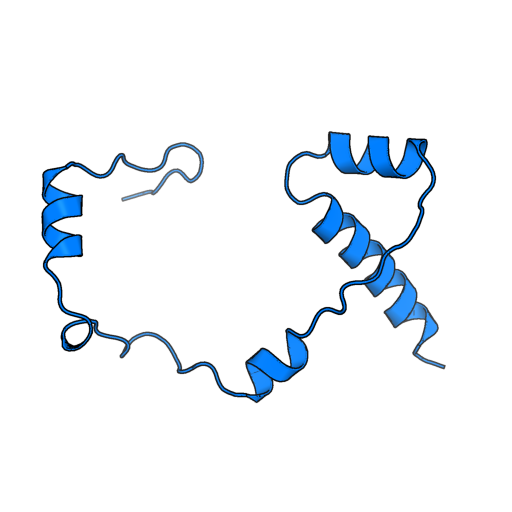.00 87.44 83 ARG A N 1
ATOM 675 C CA . ARG A 1 83 ? 12.593 -17.584 -7.243 1.00 87.44 83 ARG A CA 1
ATOM 676 C C . ARG A 1 83 ? 12.579 -19.118 -7.271 1.00 87.44 83 ARG A C 1
ATOM 678 O O . ARG A 1 83 ? 13.278 -19.729 -6.474 1.00 87.44 83 ARG A O 1
ATOM 685 N N . GLY A 1 84 ? 11.776 -19.733 -8.140 1.00 63.69 84 GLY A N 1
ATOM 686 C CA . GLY A 1 84 ? 11.628 -21.189 -8.260 1.00 63.69 84 GLY A CA 1
ATOM 687 C C . GLY A 1 84 ? 12.658 -21.863 -9.174 1.00 63.69 84 GLY A C 1
ATOM 688 O O . GLY A 1 84 ? 12.251 -22.567 -10.096 1.00 63.69 84 GLY A O 1
ATOM 689 N N . GLY A 1 85 ? 13.951 -21.621 -8.935 1.00 48.47 85 GLY A N 1
ATOM 690 C CA . GLY A 1 85 ? 15.078 -22.365 -9.516 1.00 48.47 85 GLY A CA 1
ATOM 691 C C . GLY A 1 85 ? 15.793 -23.193 -8.460 1.00 48.47 85 GLY A C 1
ATOM 692 O O . GLY A 1 85 ? 15.880 -22.702 -7.312 1.00 48.47 85 GLY A O 1
#

Radius of gyration: 20.6 Å; chains: 1; bounding box: 47×32×44 Å

Secondary structure (DSSP, 8-state):
----TTSPPPPPHHHHHHHHTS-GGG---TTSPPPPHHHHHHT----------HHHHHHHHHT-TTHHHHHHHHHHHHHHHHH--

Sequence (85 aa):
MTLDPDQPPKISRQDLARIDAIKDEEIDYSDIPELDDDFFAKARKESVTARFDADMVAWFKAQGKGYQTRMNAVLRAFYERHRGG

Foldseek 3Di:
DDADPVDHDDQDPVNVVVVVPDDPVNDDCPVPDDDDPVNVVVVDDDDDDDDDDPVLQVVLCVVPPCSVVVVVVVVVVVCVVPVPD